Protein AF-A0A2E9TJT2-F1 (afdb_monomer_lite)

pLDDT: mean 71.61, std 10.54, range [37.66, 85.88]

Radius of gyration: 15.81 Å; chains: 1; bounding box: 44×42×37 Å

Foldseek 3Di:
DDPPPPPPPPPVLLVQLVVLLVVLVVQLVPDPVCLVVSLVSNVVSLVSLVVVLVVCVVVVPPCNVVSVVVVVVVVVVLVCLVVDPPSSVVSSVVNPD

Structure (mmCIF, N/CA/C/O backbone):
data_AF-A0A2E9TJT2-F1
#
_entry.id   AF-A0A2E9TJT2-F1
#
loop_
_atom_site.group_PDB
_atom_site.id
_atom_site.type_symbol
_atom_site.label_atom_id
_atom_site.label_alt_id
_atom_site.label_comp_id
_atom_site.label_asym_id
_atom_site.label_entity_id
_atom_site.label_seq_id
_atom_site.pdbx_PDB_ins_code
_atom_site.Cartn_x
_atom_site.Cartn_y
_atom_site.Cartn_z
_atom_site.occupancy
_atom_site.B_iso_or_equiv
_atom_site.auth_seq_id
_atom_site.auth_comp_id
_atom_site.auth_asym_id
_atom_site.auth_atom_id
_atom_site.pdbx_PDB_model_num
ATOM 1 N N . MET A 1 1 ? -27.375 29.231 5.710 1.00 37.66 1 MET A N 1
ATOM 2 C CA . MET A 1 1 ? -26.460 28.741 6.763 1.00 37.66 1 MET A CA 1
ATOM 3 C C . MET A 1 1 ? -26.157 27.286 6.461 1.00 37.66 1 MET A C 1
ATOM 5 O O . MET A 1 1 ? -27.080 26.484 6.433 1.00 37.66 1 MET A O 1
ATOM 9 N N . GLN A 1 2 ? -24.914 26.980 6.083 1.00 38.00 2 GLN A N 1
ATOM 10 C CA . GLN A 1 2 ? -24.499 25.612 5.763 1.00 38.00 2 GLN A CA 1
ATOM 11 C C . GLN A 1 2 ? -24.586 24.745 7.024 1.00 38.00 2 GLN A C 1
ATOM 13 O O . GLN A 1 2 ? -24.183 25.220 8.088 1.00 38.00 2 GLN A O 1
ATOM 18 N N . PRO A 1 3 ? -25.068 23.493 6.943 1.00 48.72 3 PRO A N 1
ATOM 19 C CA . PRO A 1 3 ? -24.883 22.571 8.044 1.00 48.72 3 PRO A CA 1
ATOM 20 C C . PRO A 1 3 ? -23.378 22.351 8.181 1.00 48.72 3 PRO A C 1
ATOM 22 O O . PRO A 1 3 ? -22.718 21.894 7.244 1.00 48.72 3 PRO A O 1
ATOM 25 N N . PHE A 1 4 ? -22.842 22.745 9.335 1.00 47.12 4 PHE A N 1
ATOM 26 C CA . PHE A 1 4 ? -21.493 22.426 9.773 1.00 47.12 4 PHE A CA 1
ATOM 27 C C . PHE A 1 4 ? -21.435 20.902 9.829 1.00 47.12 4 PHE A C 1
ATOM 29 O O . PHE A 1 4 ? -21.900 20.271 10.775 1.00 47.12 4 PHE A O 1
ATOM 36 N N . ARG A 1 5 ? -21.018 20.305 8.711 1.00 45.72 5 ARG A N 1
ATOM 37 C CA . ARG A 1 5 ? -20.848 18.871 8.552 1.00 45.72 5 ARG A CA 1
ATOM 38 C C . ARG A 1 5 ? -19.845 18.494 9.621 1.00 45.72 5 ARG A C 1
ATOM 40 O O . ARG A 1 5 ? -18.674 18.822 9.468 1.00 45.72 5 ARG A O 1
ATOM 47 N N . GLU A 1 6 ? -20.323 17.888 10.707 1.00 43.03 6 GLU A N 1
ATOM 48 C CA . GLU A 1 6 ? -19.488 17.271 11.726 1.00 43.03 6 GLU A CA 1
ATOM 49 C C . GLU A 1 6 ? -18.500 16.375 10.988 1.00 43.03 6 GLU A C 1
ATOM 51 O O . GLU A 1 6 ? -18.817 15.264 10.549 1.00 43.03 6 GLU A O 1
ATOM 56 N N . GLN A 1 7 ? -17.297 16.900 10.781 1.00 48.47 7 GLN A N 1
ATOM 57 C CA . GLN A 1 7 ? -16.140 16.114 10.443 1.00 48.47 7 GLN A CA 1
ATOM 58 C C . GLN A 1 7 ? -15.906 15.277 11.692 1.00 48.47 7 GLN A C 1
ATOM 60 O O . GLN A 1 7 ? -15.166 15.663 12.594 1.00 48.47 7 GLN A O 1
ATOM 65 N N . ARG A 1 8 ? -16.602 14.130 11.769 1.00 49.84 8 ARG A N 1
ATOM 66 C CA . ARG A 1 8 ? -16.156 12.998 12.583 1.00 49.84 8 ARG A CA 1
ATOM 67 C C . ARG A 1 8 ? -14.651 12.949 12.394 1.00 49.84 8 ARG A C 1
ATOM 69 O O . ARG A 1 8 ? -14.268 12.997 11.227 1.00 49.84 8 ARG A O 1
ATOM 76 N N . PRO A 1 9 ? -13.839 12.884 13.459 1.00 49.78 9 PRO A N 1
ATOM 77 C CA . PRO A 1 9 ? -12.390 12.907 13.341 1.00 49.78 9 PRO A CA 1
ATOM 78 C C . PRO A 1 9 ? -11.997 11.818 12.346 1.00 49.78 9 PRO A C 1
ATOM 80 O O . PRO A 1 9 ? -12.038 10.624 12.644 1.00 49.78 9 PRO A O 1
ATOM 83 N N . THR A 1 10 ? -11.771 12.227 11.101 1.00 53.41 10 THR A N 1
ATOM 84 C CA . THR A 1 10 ? -11.496 11.334 9.990 1.00 53.41 10 THR A CA 1
ATOM 85 C C . THR A 1 10 ? -10.086 10.894 10.260 1.00 53.41 10 THR A C 1
ATOM 87 O O . THR A 1 10 ? -9.162 11.680 10.072 1.00 53.41 10 THR A O 1
ATOM 90 N N . ASN A 1 11 ? -9.957 9.695 10.831 1.00 59.81 11 ASN A N 1
ATOM 91 C CA . ASN A 1 11 ? -8.695 9.094 11.234 1.00 59.81 11 ASN A CA 1
ATOM 92 C C . ASN A 1 11 ? -7.633 9.386 10.171 1.00 59.81 11 ASN A C 1
ATOM 94 O O . ASN A 1 11 ? -7.710 8.854 9.065 1.00 59.81 11 ASN A O 1
ATOM 98 N N . ALA A 1 12 ? -6.670 10.251 10.504 1.00 63.62 12 ALA A N 1
ATOM 99 C CA . ALA A 1 12 ? -5.629 10.717 9.586 1.00 63.62 12 ALA A CA 1
ATOM 100 C C . ALA A 1 12 ? -4.718 9.573 9.096 1.00 63.62 12 ALA A C 1
ATOM 102 O O . ALA A 1 12 ? -4.028 9.708 8.089 1.00 63.62 12 ALA A O 1
ATOM 103 N N . LEU A 1 13 ? -4.780 8.421 9.772 1.00 65.50 13 LEU A N 1
ATOM 104 C CA . LEU A 1 13 ? -4.101 7.179 9.408 1.00 65.50 13 LEU A CA 1
ATOM 105 C C . LEU A 1 13 ? -4.511 6.661 8.024 1.00 65.50 13 LEU A C 1
ATOM 107 O O . LEU A 1 13 ? -3.649 6.316 7.227 1.00 65.50 13 LEU A O 1
ATOM 111 N N . THR A 1 14 ? -5.806 6.651 7.710 1.00 65.38 14 THR A N 1
ATOM 112 C CA . THR A 1 14 ? -6.328 6.162 6.421 1.00 65.38 14 THR A CA 1
ATOM 113 C C . THR A 1 14 ? -5.852 6.974 5.204 1.00 6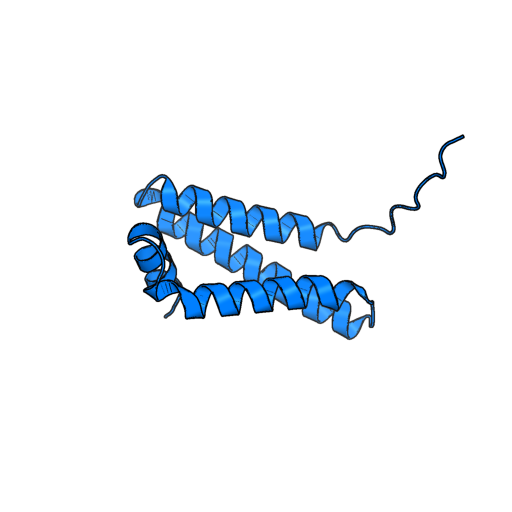5.38 14 THR A C 1
ATOM 115 O O . THR A 1 14 ? -5.309 6.378 4.275 1.00 65.38 14 THR A O 1
ATOM 118 N N . PRO A 1 15 ? -6.000 8.317 5.166 1.00 70.06 15 PRO A N 1
ATOM 119 C CA . PRO A 1 15 ? -5.472 9.115 4.062 1.00 70.06 15 PRO A CA 1
ATOM 120 C C . PRO A 1 15 ? -3.938 9.110 4.028 1.00 70.06 15 PRO A C 1
ATOM 122 O O . PRO A 1 15 ? -3.369 9.123 2.942 1.00 70.06 15 PRO A O 1
ATOM 125 N N . GLY A 1 16 ? -3.267 9.027 5.185 1.00 73.12 16 GLY A N 1
ATOM 126 C CA . GLY A 1 16 ? -1.812 8.877 5.255 1.00 73.12 16 GLY A CA 1
ATOM 127 C C . GLY A 1 16 ? -1.314 7.569 4.634 1.00 73.12 16 GLY A C 1
ATOM 128 O O . GLY A 1 16 ? -0.361 7.587 3.862 1.00 73.12 16 GLY A O 1
ATOM 129 N N . ALA A 1 17 ? -1.991 6.449 4.901 1.00 71.69 17 ALA A N 1
ATOM 130 C CA . ALA A 1 17 ? -1.663 5.156 4.307 1.00 71.69 17 ALA A CA 1
ATOM 131 C C . ALA A 1 17 ? -1.871 5.145 2.786 1.00 71.69 17 ALA A C 1
ATOM 133 O O . ALA A 1 17 ? -1.009 4.664 2.054 1.00 71.69 17 ALA A O 1
ATOM 134 N N . LEU A 1 18 ? -2.977 5.727 2.309 1.00 72.62 18 LEU A N 1
ATOM 135 C CA . LEU A 1 18 ? -3.257 5.867 0.877 1.00 72.62 18 LEU A CA 1
ATOM 136 C C . LEU A 1 18 ? -2.214 6.743 0.176 1.00 72.62 18 LEU A C 1
ATOM 138 O O . LEU A 1 18 ? -1.754 6.389 -0.906 1.00 72.62 18 LEU A O 1
ATOM 142 N N . LEU A 1 19 ? -1.810 7.855 0.800 1.00 76.81 19 LEU A N 1
ATOM 143 C CA . LEU A 1 19 ? -0.732 8.702 0.291 1.00 76.81 19 LEU A CA 1
ATOM 144 C C . LEU A 1 19 ? 0.587 7.933 0.218 1.00 76.81 19 LEU A C 1
ATOM 146 O O . LEU A 1 19 ? 1.242 7.986 -0.814 1.00 76.81 19 LEU A O 1
ATOM 150 N N . LEU A 1 20 ? 0.956 7.183 1.261 1.00 75.94 20 LEU A N 1
ATOM 151 C CA . LEU A 1 20 ? 2.177 6.369 1.259 1.00 75.94 20 LEU A CA 1
ATOM 152 C C . LEU A 1 20 ? 2.169 5.307 0.153 1.00 75.94 20 LEU A C 1
ATOM 154 O O . LEU A 1 20 ? 3.160 5.163 -0.560 1.00 75.94 20 LEU A O 1
ATOM 158 N N . MET A 1 21 ? 1.050 4.595 -0.017 1.00 73.44 21 MET A N 1
ATOM 159 C CA . MET A 1 21 ? 0.886 3.617 -1.097 1.00 73.44 21 MET A CA 1
ATOM 160 C C . MET A 1 21 ? 1.012 4.281 -2.471 1.00 73.44 21 MET A C 1
ATOM 162 O O . MET A 1 21 ? 1.722 3.772 -3.335 1.00 73.44 21 MET A O 1
ATOM 166 N N . PHE A 1 22 ? 0.365 5.434 -2.663 1.00 76.56 22 PHE A N 1
ATOM 167 C CA . PHE A 1 22 ? 0.420 6.184 -3.916 1.00 76.56 22 PHE A CA 1
ATOM 168 C C . PHE A 1 22 ? 1.835 6.690 -4.216 1.00 76.56 22 PHE A C 1
ATOM 170 O O . PHE A 1 22 ? 2.319 6.522 -5.332 1.00 76.56 22 PHE A O 1
ATOM 177 N N . PHE A 1 23 ? 2.530 7.241 -3.217 1.00 76.69 23 PHE A N 1
ATOM 178 C CA . PHE A 1 23 ? 3.927 7.648 -3.352 1.00 76.69 23 PHE A CA 1
ATOM 179 C C . PHE A 1 23 ? 4.828 6.464 -3.704 1.00 76.69 23 PHE A C 1
ATOM 181 O O . PHE A 1 23 ? 5.650 6.599 -4.604 1.00 76.69 23 PHE A O 1
ATOM 188 N N . GLY A 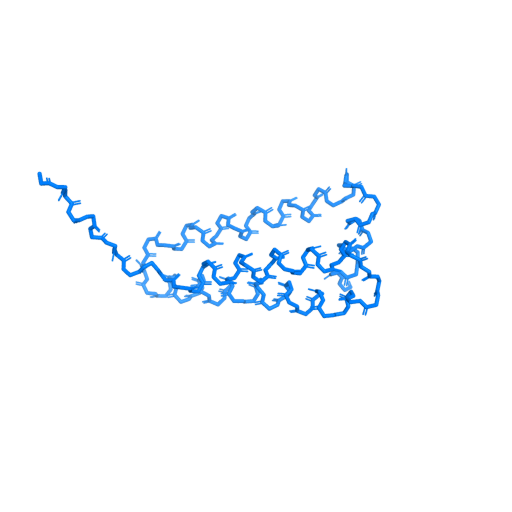1 24 ? 4.635 5.302 -3.071 1.00 68.19 24 GLY A N 1
ATOM 189 C CA . GLY A 1 24 ? 5.339 4.071 -3.430 1.00 68.19 24 GLY A CA 1
ATOM 190 C C . GLY A 1 24 ? 5.186 3.744 -4.916 1.00 68.19 24 GLY A C 1
ATOM 191 O O . GLY A 1 24 ? 6.184 3.623 -5.621 1.00 68.19 24 GLY A O 1
ATOM 192 N N . VAL A 1 25 ? 3.956 3.705 -5.431 1.00 71.75 25 VAL A N 1
ATOM 193 C CA . VAL A 1 25 ? 3.701 3.406 -6.853 1.00 71.75 25 VAL A CA 1
ATOM 194 C C . VAL A 1 25 ? 4.318 4.456 -7.785 1.00 71.75 25 VAL A C 1
ATOM 196 O O . VAL A 1 25 ? 4.933 4.099 -8.784 1.00 71.75 25 VAL A O 1
ATOM 199 N N . VAL A 1 26 ? 4.205 5.747 -7.464 1.00 75.81 26 VAL A N 1
ATOM 200 C CA . VAL A 1 26 ? 4.787 6.819 -8.293 1.00 75.81 26 VAL A CA 1
ATOM 201 C C . VAL A 1 26 ? 6.315 6.725 -8.337 1.00 75.81 26 VAL A C 1
ATOM 203 O O . VAL A 1 26 ? 6.895 6.838 -9.414 1.00 75.81 26 VAL A O 1
ATOM 206 N N . LEU A 1 27 ? 6.962 6.466 -7.196 1.00 69.00 27 LEU A N 1
ATOM 207 C CA . LEU A 1 27 ? 8.413 6.269 -7.117 1.00 69.00 27 LEU A CA 1
ATOM 208 C C . LEU A 1 27 ? 8.871 5.022 -7.889 1.00 69.00 27 LEU A C 1
ATOM 210 O O . LEU A 1 27 ? 9.913 5.077 -8.534 1.00 69.00 27 LEU A O 1
ATOM 214 N N . ALA A 1 28 ? 8.090 3.933 -7.873 1.00 64.94 28 ALA A N 1
ATOM 215 C CA . ALA A 1 28 ? 8.397 2.716 -8.637 1.00 64.94 28 ALA A CA 1
ATOM 216 C C . ALA A 1 28 ? 8.411 2.958 -10.151 1.00 64.94 28 ALA A C 1
ATOM 218 O O . ALA A 1 28 ? 9.200 2.354 -10.868 1.00 64.94 28 ALA A O 1
ATOM 219 N N . LEU A 1 29 ? 7.526 3.834 -10.634 1.00 68.06 29 LEU A N 1
ATOM 220 C CA . LEU A 1 29 ? 7.389 4.145 -12.057 1.00 68.06 29 LEU A CA 1
ATOM 221 C C . LEU A 1 29 ? 8.374 5.212 -12.543 1.00 68.06 29 LEU A C 1
ATOM 223 O O . LEU A 1 29 ? 8.542 5.364 -13.750 1.00 68.06 29 LEU A O 1
ATOM 227 N N . GLN A 1 30 ? 8.982 5.977 -11.632 1.00 71.38 30 GLN A N 1
ATOM 228 C CA . GLN A 1 30 ? 9.944 7.013 -11.998 1.00 71.38 30 GLN A CA 1
ATOM 229 C C . GLN A 1 30 ? 11.314 6.438 -12.336 1.00 71.38 30 GLN A C 1
ATOM 231 O O . GLN A 1 30 ? 11.863 6.790 -13.376 1.00 71.38 30 GLN A O 1
ATOM 236 N N . ASP A 1 31 ? 11.882 5.605 -11.460 1.00 65.25 31 ASP A N 1
ATOM 237 C CA . ASP A 1 31 ? 13.247 5.117 -11.651 1.00 65.25 31 ASP A CA 1
ATOM 238 C C . ASP A 1 31 ? 13.541 3.856 -10.824 1.00 65.25 31 ASP A C 1
ATOM 240 O O . ASP A 1 31 ? 13.179 3.770 -9.647 1.00 65.25 31 ASP A O 1
ATOM 244 N N . VAL A 1 32 ? 14.291 2.913 -11.405 1.00 63.78 32 VAL A N 1
ATOM 245 C CA . VAL A 1 32 ? 14.716 1.660 -10.741 1.00 63.78 32 VAL A CA 1
ATOM 246 C C . VAL A 1 32 ? 15.560 1.940 -9.493 1.00 63.78 32 VAL A C 1
ATOM 248 O O . VAL A 1 32 ? 15.529 1.181 -8.525 1.00 63.78 32 VAL A O 1
ATOM 251 N N . GLN A 1 33 ? 16.284 3.061 -9.454 1.00 68.25 33 GLN A N 1
ATOM 252 C CA . GLN A 1 33 ? 17.109 3.419 -8.293 1.00 68.25 33 GLN A CA 1
ATOM 253 C C . GLN A 1 33 ? 16.285 3.663 -7.019 1.00 68.25 33 GLN A C 1
ATOM 255 O O . GLN A 1 33 ? 16.775 3.442 -5.911 1.00 68.25 33 GLN A O 1
ATOM 260 N N . TRP A 1 34 ? 15.024 4.080 -7.158 1.00 71.44 34 TRP A N 1
ATOM 261 C CA . TRP A 1 34 ? 14.133 4.364 -6.031 1.00 71.44 34 TRP A CA 1
ATOM 262 C C . TRP A 1 34 ? 13.222 3.194 -5.671 1.00 71.44 34 TRP A C 1
ATOM 264 O O . TRP A 1 34 ? 12.395 3.313 -4.766 1.00 71.44 34 TRP A O 1
ATOM 274 N N . GLN A 1 35 ? 13.389 2.047 -6.325 1.00 69.94 35 GLN A N 1
ATOM 275 C CA . GLN A 1 35 ? 12.502 0.900 -6.173 1.00 69.94 35 GLN A CA 1
ATOM 276 C C . GLN A 1 35 ? 12.497 0.350 -4.739 1.00 69.94 35 GLN A C 1
ATOM 278 O O . GLN A 1 35 ? 11.450 -0.024 -4.223 1.00 69.94 35 GLN A O 1
ATOM 283 N N . LEU A 1 36 ? 13.634 0.397 -4.040 1.00 73.44 36 LEU A N 1
ATOM 284 C CA . LEU A 1 36 ? 13.753 -0.049 -2.645 1.00 73.44 36 LEU A CA 1
ATOM 285 C C . LEU A 1 36 ? 13.006 0.885 -1.673 1.00 73.44 36 LEU A C 1
ATOM 287 O O . LEU A 1 36 ? 12.295 0.433 -0.775 1.00 73.44 36 LEU A O 1
ATOM 291 N N . VAL A 1 37 ? 13.111 2.201 -1.892 1.00 75.19 37 VAL A N 1
ATOM 292 C CA . VAL A 1 37 ? 12.382 3.230 -1.123 1.00 75.19 37 VAL A CA 1
ATOM 293 C C . VAL A 1 37 ? 10.887 3.168 -1.424 1.00 75.19 37 VAL A C 1
ATOM 295 O O . VAL A 1 37 ? 10.056 3.316 -0.526 1.00 75.19 37 VAL A O 1
ATOM 298 N N . SER A 1 38 ? 10.543 2.904 -2.680 1.00 73.94 38 SER A N 1
ATOM 299 C CA . SER A 1 38 ? 9.182 2.667 -3.134 1.00 73.94 38 SER A CA 1
ATOM 300 C C . SER A 1 38 ? 8.562 1.443 -2.448 1.00 73.94 38 SER A C 1
ATOM 302 O O . SER A 1 38 ? 7.496 1.573 -1.842 1.00 73.94 38 SER A O 1
ATOM 304 N N . MET A 1 39 ? 9.252 0.295 -2.447 1.00 74.31 39 MET A N 1
ATOM 305 C CA . MET A 1 39 ? 8.807 -0.923 -1.760 1.00 74.31 39 MET A CA 1
ATOM 306 C C . MET A 1 39 ? 8.626 -0.686 -0.265 1.00 74.31 39 MET A C 1
ATOM 308 O O . MET A 1 39 ? 7.590 -1.047 0.291 1.00 74.31 39 MET A O 1
ATOM 312 N N . ALA A 1 40 ? 9.590 -0.026 0.385 1.00 77.00 40 ALA A N 1
ATOM 313 C CA . ALA A 1 40 ? 9.496 0.299 1.804 1.00 77.00 40 ALA A CA 1
ATOM 314 C C . ALA A 1 40 ? 8.301 1.219 2.104 1.00 77.00 40 ALA A C 1
ATOM 316 O O . ALA A 1 40 ? 7.576 0.989 3.072 1.00 77.00 40 ALA A O 1
ATOM 317 N N . SER A 1 41 ? 8.049 2.221 1.258 1.00 76.50 41 SER A N 1
ATOM 318 C CA . SER A 1 41 ? 6.921 3.153 1.407 1.00 76.50 41 SER A CA 1
ATOM 319 C C . SER A 1 41 ? 5.575 2.460 1.195 1.00 76.50 41 SER A C 1
ATOM 321 O O . SER A 1 41 ? 4.640 2.662 1.973 1.00 76.50 41 SER A O 1
ATOM 323 N N . PHE A 1 42 ? 5.484 1.594 0.184 1.00 76.38 42 PHE A N 1
ATOM 324 C CA . PHE A 1 42 ? 4.291 0.803 -0.089 1.00 76.38 42 PHE A CA 1
ATOM 325 C C . PHE A 1 42 ? 4.014 -0.184 1.050 1.00 76.38 42 PHE A C 1
ATOM 327 O O . PHE A 1 42 ? 2.911 -0.193 1.598 1.00 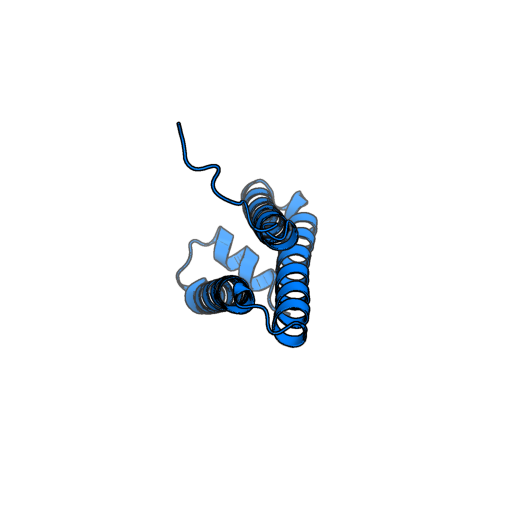76.38 42 PHE A O 1
ATOM 334 N N . HIS A 1 43 ? 5.026 -0.940 1.487 1.00 77.25 43 HIS A N 1
ATOM 335 C CA . HIS A 1 43 ? 4.906 -1.876 2.604 1.00 77.25 43 HIS A CA 1
ATOM 336 C C . HIS A 1 43 ? 4.547 -1.160 3.915 1.00 77.25 43 HIS A C 1
ATOM 338 O O . HIS A 1 43 ? 3.706 -1.643 4.678 1.00 77.25 43 HIS A O 1
ATOM 344 N N . ALA A 1 44 ? 5.115 0.024 4.169 1.00 78.00 44 ALA A N 1
ATOM 345 C CA . ALA A 1 44 ? 4.740 0.862 5.303 1.00 78.00 44 ALA A CA 1
ATOM 346 C C . ALA A 1 44 ? 3.269 1.302 5.221 1.00 78.00 44 ALA A C 1
ATOM 348 O O . ALA A 1 44 ? 2.567 1.230 6.227 1.00 78.00 44 ALA A O 1
ATOM 349 N N . GLY A 1 45 ? 2.768 1.671 4.037 1.00 78.31 45 GLY A N 1
ATOM 350 C CA . GLY A 1 45 ? 1.353 1.985 3.811 1.00 78.31 45 GLY A CA 1
ATOM 351 C C . GLY A 1 45 ? 0.422 0.796 4.079 1.00 78.31 45 GLY A C 1
ATOM 352 O O . GLY A 1 45 ? -0.586 0.939 4.779 1.00 78.31 45 GLY A O 1
ATOM 353 N N . VAL A 1 46 ? 0.774 -0.398 3.586 1.00 80.06 46 VAL A N 1
ATOM 354 C CA . VAL A 1 46 ? 0.031 -1.648 3.844 1.00 80.06 46 VAL A CA 1
ATOM 355 C C . VAL A 1 46 ? 0.009 -1.968 5.335 1.00 80.06 46 VAL A C 1
ATOM 357 O O . VAL A 1 46 ? -1.060 -2.195 5.903 1.00 80.06 46 VAL A O 1
ATOM 360 N N . SER A 1 47 ? 1.172 -1.908 5.986 1.00 80.56 47 SER A N 1
ATOM 361 C CA . SER A 1 47 ? 1.320 -2.161 7.422 1.00 80.56 47 SER A CA 1
ATOM 362 C C . SER A 1 47 ? 0.496 -1.174 8.246 1.00 80.56 47 SER A C 1
ATOM 364 O O . SER A 1 47 ? -0.217 -1.581 9.161 1.00 80.56 47 SER A O 1
ATOM 366 N N . LEU A 1 48 ? 0.519 0.116 7.891 1.00 80.38 48 LEU A N 1
ATOM 367 C CA . LEU A 1 48 ? -0.277 1.143 8.560 1.00 80.38 48 LEU A CA 1
ATOM 368 C C . LEU A 1 48 ? -1.780 0.873 8.410 1.00 80.38 48 LEU A C 1
ATOM 370 O O . LEU A 1 48 ? -2.520 1.008 9.381 1.00 80.38 48 LEU A O 1
ATOM 374 N N . THR A 1 49 ? -2.223 0.446 7.223 1.00 81.50 49 THR A N 1
ATOM 375 C CA . THR A 1 49 ? -3.629 0.092 6.952 1.00 81.50 49 THR A CA 1
ATOM 376 C C . THR A 1 49 ? -4.057 -1.142 7.745 1.00 81.50 49 THR A C 1
ATOM 378 O O . THR A 1 49 ? -5.145 -1.156 8.315 1.00 81.50 49 THR A O 1
ATOM 381 N N . ALA A 1 50 ? -3.195 -2.157 7.847 1.00 81.81 50 ALA A N 1
ATOM 382 C CA . ALA A 1 50 ? -3.449 -3.358 8.640 1.00 81.81 50 ALA A CA 1
ATOM 383 C C . ALA A 1 50 ? -3.509 -3.057 10.148 1.00 81.81 50 ALA A C 1
ATOM 385 O O . ALA A 1 50 ? -4.420 -3.515 10.839 1.00 81.81 50 ALA A O 1
ATOM 386 N N . VAL A 1 51 ? -2.584 -2.241 10.665 1.00 82.25 51 VAL A N 1
ATOM 387 C CA . VAL A 1 51 ? -2.594 -1.794 12.068 1.00 82.25 51 VAL A CA 1
ATOM 388 C C . VAL A 1 51 ? -3.840 -0.957 12.356 1.00 82.25 51 VAL A C 1
ATOM 390 O O . VAL A 1 51 ? -4.493 -1.165 13.380 1.00 82.25 51 VAL A O 1
ATOM 393 N N . ALA A 1 52 ? -4.205 -0.045 11.453 1.00 79.62 52 ALA A N 1
ATOM 394 C CA . ALA A 1 52 ? -5.407 0.764 11.590 1.00 79.62 52 ALA A CA 1
ATOM 395 C C . ALA A 1 52 ? -6.671 -0.116 11.604 1.00 79.62 52 ALA A C 1
ATOM 397 O O . ALA A 1 52 ? -7.480 0.030 12.525 1.00 79.62 52 ALA A O 1
ATOM 398 N N . LEU A 1 53 ? -6.741 -1.130 10.728 1.00 80.00 53 LEU A N 1
ATOM 399 C CA . LEU A 1 53 ? -7.809 -2.133 10.720 1.00 80.00 53 LEU A CA 1
ATOM 400 C C . LEU A 1 53 ? -7.908 -2.869 12.054 1.00 80.00 53 LEU A C 1
ATOM 402 O O . LEU A 1 53 ? -8.995 -2.945 12.626 1.00 80.00 53 LEU A O 1
ATOM 406 N N . CYS A 1 54 ? -6.790 -3.364 12.588 1.00 81.94 54 CYS A N 1
ATOM 407 C CA . CYS A 1 54 ? -6.759 -4.022 13.895 1.00 81.94 54 CYS A CA 1
ATOM 408 C C . CYS A 1 54 ? -7.271 -3.097 15.005 1.00 81.94 54 CYS A C 1
ATOM 410 O O . CYS A 1 54 ? -8.110 -3.499 15.811 1.00 81.94 54 CYS A O 1
ATOM 412 N N . ILE A 1 55 ? -6.830 -1.835 15.029 1.00 79.69 55 ILE A N 1
ATOM 413 C CA . ILE A 1 55 ? -7.283 -0.852 16.019 1.00 79.69 55 ILE A CA 1
ATOM 414 C C . ILE A 1 55 ? -8.787 -0.590 15.874 1.00 79.69 55 ILE A C 1
ATOM 416 O O . ILE A 1 55 ? -9.499 -0.546 16.877 1.00 79.69 55 ILE A O 1
ATOM 420 N N . HIS A 1 56 ? -9.305 -0.415 14.657 1.00 78.69 56 HIS A N 1
ATOM 421 C CA . HIS A 1 56 ? -10.722 -0.102 14.437 1.00 78.69 56 HIS A CA 1
ATOM 422 C C . HIS A 1 56 ? -11.621 -1.300 14.719 1.00 78.69 56 HIS A C 1
ATOM 424 O O . HIS A 1 56 ? -12.727 -1.115 15.237 1.00 78.69 56 HIS A O 1
ATOM 430 N N . LEU A 1 57 ? -11.134 -2.512 14.445 1.00 77.81 57 LEU A N 1
ATOM 431 C CA . LEU A 1 57 ? -11.805 -3.763 14.775 1.00 77.81 57 LEU A CA 1
ATOM 432 C C . LEU A 1 57 ? -11.877 -3.953 16.298 1.00 77.81 57 LEU A C 1
ATOM 434 O O . LEU A 1 57 ? -12.967 -4.165 16.830 1.00 77.81 57 LEU A O 1
ATOM 438 N N . CYS A 1 58 ? -10.762 -3.748 17.011 1.00 80.50 58 CYS A N 1
ATOM 439 C CA . CYS A 1 58 ? -10.706 -3.783 18.478 1.00 80.50 58 CYS A CA 1
ATOM 440 C C . CYS A 1 58 ? -11.577 -2.699 19.129 1.00 80.50 58 CYS A C 1
ATOM 442 O O . CYS A 1 58 ? -12.240 -2.949 20.133 1.00 80.50 58 CYS A O 1
ATOM 444 N N . ARG A 1 59 ? -11.627 -1.492 18.550 1.00 77.69 59 ARG A N 1
ATOM 445 C CA . ARG A 1 59 ? -12.462 -0.380 19.045 1.00 77.69 59 ARG A CA 1
ATOM 446 C C . ARG A 1 59 ? -13.917 -0.448 18.568 1.00 77.69 59 ARG A C 1
ATOM 448 O O . ARG A 1 59 ? -14.689 0.460 18.869 1.00 77.69 59 ARG A O 1
ATOM 455 N N . ARG A 1 60 ? -14.304 -1.504 17.835 1.00 70.31 60 ARG A N 1
ATOM 456 C CA . ARG A 1 60 ? -15.661 -1.749 17.304 1.00 70.31 60 ARG A CA 1
ATOM 457 C C . ARG A 1 60 ? -16.228 -0.565 16.501 1.00 70.31 60 ARG A C 1
ATOM 459 O O . ARG A 1 60 ? -17.439 -0.353 16.441 1.00 70.31 60 ARG A O 1
ATOM 466 N N . HIS A 1 61 ? -15.351 0.220 15.877 1.00 68.88 61 HIS A N 1
ATOM 467 C CA . HIS A 1 61 ? -15.710 1.438 15.156 1.00 68.88 61 HIS A CA 1
ATOM 468 C C . HIS A 1 61 ? -16.041 1.096 13.698 1.00 68.88 61 HIS A C 1
ATOM 470 O O . HIS A 1 61 ? -15.256 0.421 13.047 1.00 68.88 61 HIS A O 1
ATOM 476 N N . ARG A 1 62 ? -17.158 1.580 13.128 1.00 64.12 62 ARG A N 1
ATOM 477 C CA . ARG A 1 62 ? -17.618 1.230 11.752 1.00 64.12 62 ARG A CA 1
ATOM 478 C C . ARG A 1 62 ? -16.639 1.569 10.605 1.00 64.12 62 ARG A C 1
ATOM 480 O O . ARG A 1 62 ? -16.934 1.245 9.457 1.00 64.12 62 ARG A O 1
ATOM 487 N N . ALA A 1 63 ? -15.515 2.219 10.895 1.00 68.19 63 ALA A N 1
ATOM 488 C CA . ALA A 1 63 ? -14.501 2.604 9.916 1.00 68.19 63 ALA A CA 1
ATOM 489 C C . ALA A 1 63 ? -13.630 1.429 9.416 1.00 68.19 63 ALA A C 1
ATOM 491 O O . ALA A 1 63 ? -13.068 1.547 8.330 1.00 68.19 63 ALA A O 1
ATOM 492 N N . TRP A 1 64 ? -13.656 0.264 10.091 1.00 74.31 64 TRP A N 1
ATOM 493 C CA . TRP A 1 64 ? -12.972 -0.966 9.643 1.00 74.31 64 TRP A CA 1
ATOM 494 C C . TRP A 1 64 ? -13.340 -1.382 8.210 1.00 74.31 64 TRP A C 1
ATOM 496 O O . TRP A 1 64 ? -12.545 -1.999 7.511 1.00 74.31 64 TRP A O 1
ATOM 506 N N . ARG A 1 65 ? -14.544 -1.026 7.739 1.00 77.62 65 ARG A N 1
ATOM 507 C CA . ARG A 1 65 ? -15.009 -1.338 6.380 1.00 77.62 65 ARG A CA 1
ATOM 508 C C . ARG A 1 65 ? -14.157 -0.692 5.290 1.00 77.62 65 ARG A C 1
ATOM 510 O O . ARG A 1 65 ? -13.969 -1.315 4.255 1.00 77.62 65 ARG A O 1
ATOM 517 N N . LEU A 1 66 ? -13.687 0.541 5.496 1.00 75.50 66 LEU A N 1
ATOM 518 C CA . LEU A 1 66 ? -12.871 1.242 4.499 1.00 75.50 66 LEU A CA 1
ATOM 519 C C . LEU A 1 66 ? -11.471 0.634 4.426 1.00 75.50 66 LEU A C 1
ATOM 521 O O . LEU A 1 66 ? -10.990 0.355 3.338 1.00 75.50 66 LEU A O 1
ATOM 525 N N . GLU A 1 67 ? -10.856 0.370 5.576 1.00 78.69 67 GLU A N 1
ATOM 526 C CA . GLU A 1 67 ? -9.524 -0.241 5.657 1.00 78.69 67 GLU A CA 1
ATOM 527 C C . GLU A 1 67 ? -9.528 -1.671 5.109 1.00 78.69 67 GLU A C 1
ATOM 529 O O . GLU A 1 67 ? -8.646 -2.041 4.337 1.00 78.69 67 GLU A O 1
ATOM 534 N N . LEU A 1 68 ? -10.572 -2.448 5.421 1.00 80.38 68 LEU A N 1
ATOM 535 C CA . LEU A 1 68 ? -10.781 -3.766 4.830 1.00 80.38 68 LEU A CA 1
ATOM 536 C C . LEU A 1 68 ? -10.962 -3.669 3.311 1.00 80.38 68 LEU A C 1
ATOM 538 O O . LEU A 1 68 ? -10.378 -4.460 2.583 1.00 80.38 68 LEU A O 1
ATOM 542 N N . LEU A 1 69 ? -11.752 -2.709 2.821 1.00 81.88 69 LEU A N 1
ATOM 543 C CA . LEU A 1 69 ? -11.968 -2.526 1.385 1.00 81.88 69 LEU A CA 1
ATOM 544 C C . LEU A 1 69 ? -10.664 -2.168 0.665 1.00 81.88 69 LEU A C 1
ATOM 546 O O . LEU A 1 69 ? -10.414 -2.715 -0.402 1.00 81.88 69 LEU A O 1
ATOM 550 N N . VAL A 1 70 ? -9.813 -1.328 1.262 1.00 80.25 70 VAL A N 1
ATOM 551 C CA . VAL A 1 70 ? -8.474 -1.018 0.732 1.00 80.25 70 VAL A CA 1
ATOM 552 C C . VAL A 1 70 ? -7.609 -2.278 0.666 1.00 80.25 70 VAL A C 1
ATOM 554 O O . VA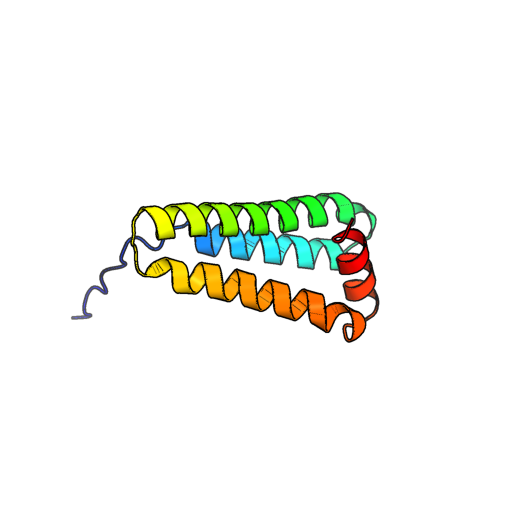L A 1 70 ? -7.031 -2.555 -0.380 1.00 80.25 70 VAL A O 1
ATOM 557 N N . LEU A 1 71 ? -7.563 -3.080 1.735 1.00 82.50 71 LEU A N 1
ATOM 558 C CA . LEU A 1 71 ? -6.803 -4.337 1.763 1.00 82.50 71 LEU A CA 1
ATOM 559 C C . LEU A 1 71 ? -7.327 -5.364 0.750 1.00 82.50 71 LEU A C 1
ATOM 561 O O . LEU A 1 71 ? -6.536 -6.015 0.074 1.00 82.50 71 LEU A O 1
ATOM 565 N N . VAL A 1 72 ? -8.648 -5.489 0.605 1.00 85.88 72 VAL A N 1
ATOM 566 C CA . VAL A 1 72 ? -9.272 -6.368 -0.396 1.00 85.88 72 VAL A CA 1
ATOM 567 C C . VAL A 1 72 ? -8.950 -5.885 -1.805 1.00 85.88 72 VAL A C 1
ATOM 569 O O . VAL A 1 72 ? -8.573 -6.694 -2.645 1.00 85.88 72 VAL A O 1
ATOM 572 N N . MET A 1 73 ? -9.052 -4.581 -2.069 1.00 83.06 73 MET A N 1
ATOM 573 C CA . MET A 1 73 ? -8.719 -4.007 -3.373 1.00 83.06 73 MET A CA 1
ATOM 574 C C . MET A 1 73 ? -7.243 -4.231 -3.715 1.00 83.06 73 MET A C 1
ATOM 576 O O . MET A 1 73 ? -6.928 -4.570 -4.852 1.00 83.06 73 MET A O 1
ATOM 580 N N . LEU A 1 74 ? -6.353 -4.123 -2.724 1.00 81.38 74 LEU A N 1
ATOM 581 C CA . LEU A 1 74 ? -4.934 -4.429 -2.874 1.00 81.38 74 LEU A CA 1
ATOM 582 C C . LEU A 1 74 ? -4.688 -5.916 -3.162 1.00 81.38 74 LEU A C 1
ATOM 584 O O . LEU A 1 74 ? -3.920 -6.247 -4.057 1.00 81.38 74 LEU A O 1
ATOM 588 N N . GLY A 1 75 ? -5.363 -6.811 -2.436 1.00 81.69 75 GLY A N 1
ATOM 589 C CA . GLY A 1 75 ? -5.289 -8.254 -2.668 1.00 81.69 75 GLY A CA 1
ATOM 590 C C . GLY A 1 75 ? -5.781 -8.635 -4.064 1.00 81.69 75 GLY A C 1
ATOM 591 O O . GLY A 1 75 ? -5.124 -9.394 -4.767 1.00 81.69 75 GLY A O 1
ATOM 592 N N . VAL A 1 76 ? -6.889 -8.040 -4.510 1.00 84.94 76 VAL A N 1
ATOM 593 C CA . VAL A 1 76 ? -7.393 -8.195 -5.881 1.00 84.94 76 VAL A CA 1
ATOM 594 C C . VAL A 1 76 ? -6.365 -7.680 -6.890 1.00 84.94 76 VAL A C 1
ATOM 596 O O . VAL A 1 76 ? -6.067 -8.375 -7.858 1.00 84.94 76 VAL A O 1
ATOM 599 N N . LEU A 1 77 ? -5.762 -6.514 -6.649 1.00 81.12 77 LEU A N 1
ATOM 600 C CA . LEU A 1 77 ? -4.730 -5.955 -7.523 1.00 81.12 77 LEU A CA 1
ATOM 601 C C . LEU A 1 77 ? -3.506 -6.878 -7.642 1.00 81.12 77 LEU A C 1
ATOM 603 O O . LEU A 1 77 ? -3.034 -7.090 -8.752 1.00 81.12 77 LEU A O 1
ATOM 607 N N . LEU A 1 78 ? -3.061 -7.490 -6.540 1.00 77.81 78 LEU A N 1
ATOM 608 C CA . LEU A 1 78 ? -2.002 -8.508 -6.528 1.00 77.81 78 LEU A CA 1
ATOM 609 C C . LEU A 1 78 ? -2.387 -9.750 -7.346 1.00 77.81 78 LEU A C 1
ATOM 611 O O . LEU A 1 78 ? -1.575 -10.252 -8.113 1.00 77.81 78 LEU A O 1
ATOM 615 N N . THR A 1 79 ? -3.633 -10.228 -7.255 1.00 80.12 79 THR A N 1
ATOM 616 C CA . THR A 1 79 ? -4.086 -11.366 -8.085 1.00 80.12 79 THR A CA 1
ATOM 617 C C . THR A 1 79 ? -4.183 -11.028 -9.575 1.00 80.12 79 THR A C 1
ATOM 619 O O . THR A 1 79 ? -4.033 -11.907 -10.419 1.00 80.12 79 THR A O 1
ATOM 622 N N . LEU A 1 80 ? -4.418 -9.753 -9.900 1.00 81.12 80 LEU A N 1
ATOM 623 C CA . LEU A 1 80 ? -4.456 -9.218 -11.263 1.00 81.12 80 LEU A CA 1
ATOM 624 C C . LEU A 1 80 ? -3.086 -8.739 -11.754 1.00 81.12 80 LEU A C 1
ATOM 626 O O . LEU A 1 80 ? -2.977 -8.369 -12.921 1.00 81.12 80 LEU A O 1
ATOM 630 N N . ALA A 1 81 ? -2.046 -8.783 -10.914 1.00 75.69 81 ALA A N 1
ATOM 631 C CA . ALA A 1 81 ? -0.686 -8.397 -11.271 1.00 75.69 81 ALA A CA 1
ATOM 632 C C . ALA A 1 81 ? -0.197 -8.991 -12.606 1.00 75.69 81 ALA A C 1
ATOM 634 O O . ALA A 1 81 ? 0.297 -8.213 -13.420 1.00 75.69 81 ALA A O 1
ATOM 635 N N . PRO A 1 82 ? -0.403 -10.287 -12.935 1.00 74.38 82 PRO A N 1
ATOM 636 C CA . PRO A 1 82 ? 0.060 -10.837 -14.213 1.00 74.38 82 PRO A CA 1
ATOM 637 C C . PRO A 1 82 ? -0.669 -10.268 -15.441 1.00 74.38 82 PRO A C 1
ATOM 639 O O . PRO A 1 82 ? -0.213 -10.468 -16.561 1.00 74.38 82 PRO A O 1
ATOM 642 N N . LEU A 1 83 ? -1.779 -9.542 -15.269 1.00 80.94 83 LEU A N 1
ATOM 643 C CA . LEU A 1 83 ? -2.471 -8.837 -16.353 1.00 80.94 83 LEU A CA 1
ATOM 644 C C . LEU A 1 83 ? -2.057 -7.361 -16.480 1.00 80.94 83 LEU A C 1
ATOM 646 O O . LEU A 1 83 ? -2.526 -6.676 -17.390 1.00 80.94 83 LEU A O 1
ATOM 650 N N . LEU A 1 84 ? -1.215 -6.849 -15.578 1.00 77.75 84 LEU A N 1
ATOM 651 C CA . LEU A 1 84 ? -0.756 -5.462 -15.604 1.00 77.75 84 LEU A CA 1
ATOM 652 C C . LEU A 1 84 ? 0.396 -5.250 -16.600 1.00 77.75 84 LEU A C 1
ATOM 654 O O . LEU A 1 84 ? 1.049 -6.207 -17.009 1.00 77.75 84 LEU A O 1
ATOM 658 N N . PRO A 1 85 ? 0.670 -3.994 -17.001 1.00 75.94 85 PRO A N 1
ATOM 659 C CA . PRO A 1 85 ? 1.822 -3.682 -17.836 1.00 75.94 85 PRO A CA 1
ATOM 660 C C . PRO A 1 85 ? 3.146 -4.124 -17.178 1.00 75.94 85 PRO A C 1
ATOM 662 O O . PRO A 1 85 ? 3.242 -4.071 -15.948 1.00 75.94 85 PRO A O 1
ATOM 665 N N . PRO A 1 86 ? 4.188 -4.443 -17.971 1.00 75.94 86 PRO A N 1
ATOM 666 C CA . PRO A 1 86 ? 5.479 -4.943 -17.481 1.00 75.94 86 PRO A CA 1
A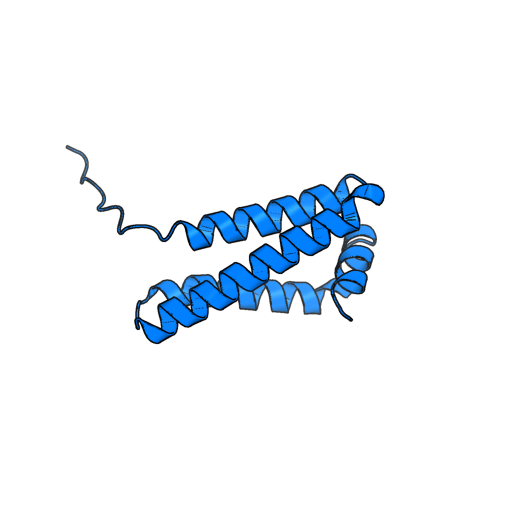TOM 667 C C . PRO A 1 86 ? 6.079 -4.199 -16.271 1.00 75.94 86 PRO A C 1
ATOM 669 O O . PRO A 1 86 ? 6.430 -4.862 -15.301 1.00 75.94 86 PRO A O 1
ATOM 672 N N . PRO A 1 87 ? 6.114 -2.847 -16.217 1.00 69.31 87 PRO A N 1
ATOM 673 C CA . PRO A 1 87 ? 6.714 -2.151 -15.072 1.00 69.31 87 PRO A CA 1
ATOM 674 C C . PRO A 1 87 ? 5.967 -2.376 -13.748 1.00 69.31 87 PRO A C 1
ATOM 676 O O . PRO A 1 87 ? 6.557 -2.284 -12.675 1.00 69.31 87 PRO A O 1
ATOM 679 N N . PHE A 1 88 ? 4.666 -2.668 -13.801 1.00 69.75 88 PHE A N 1
ATOM 680 C CA . PHE A 1 88 ? 3.896 -3.010 -12.608 1.00 69.75 88 PHE A CA 1
ATOM 681 C C . PHE A 1 88 ? 4.092 -4.472 -12.220 1.00 69.75 88 PHE A C 1
ATOM 683 O O . PHE A 1 88 ? 4.130 -4.766 -11.031 1.00 69.75 88 PHE A O 1
ATOM 690 N N . GLN A 1 89 ? 4.225 -5.372 -13.199 1.00 74.50 89 GLN A N 1
ATOM 691 C CA . GLN A 1 89 ? 4.522 -6.784 -12.949 1.00 74.50 89 GLN A CA 1
ATOM 692 C C . GLN A 1 89 ? 5.837 -6.928 -12.189 1.00 74.50 89 GLN A C 1
ATOM 694 O O . GLN A 1 89 ? 5.829 -7.520 -11.115 1.00 74.50 89 GLN A O 1
ATOM 699 N N . ASP A 1 90 ? 6.903 -6.285 -12.675 1.00 72.75 90 ASP A N 1
ATOM 700 C CA . ASP A 1 90 ? 8.207 -6.282 -12.009 1.00 72.75 90 ASP A CA 1
ATOM 701 C C . ASP A 1 90 ? 8.066 -5.776 -10.568 1.00 72.75 90 ASP A C 1
ATOM 703 O O . ASP A 1 90 ? 8.495 -6.426 -9.619 1.00 72.75 90 ASP A O 1
ATOM 707 N N . PHE A 1 91 ? 7.383 -4.644 -10.372 1.00 70.00 91 PHE A N 1
ATOM 708 C CA . PHE A 1 91 ? 7.159 -4.082 -9.041 1.00 70.00 91 PHE A CA 1
ATOM 709 C C . PHE A 1 91 ? 6.429 -5.042 -8.087 1.00 70.00 91 PHE A C 1
ATOM 711 O O . PHE A 1 91 ? 6.826 -5.160 -6.927 1.00 70.00 91 PHE A O 1
ATOM 718 N N . PHE A 1 92 ? 5.381 -5.725 -8.558 1.00 71.75 92 PHE A N 1
ATOM 719 C CA . PHE A 1 92 ? 4.647 -6.705 -7.756 1.00 71.75 92 PHE A CA 1
ATOM 720 C C . PHE A 1 92 ? 5.455 -7.972 -7.488 1.00 71.75 92 PHE A C 1
ATOM 722 O O . PHE A 1 92 ? 5.380 -8.499 -6.381 1.00 71.75 92 PHE A O 1
ATOM 729 N N . GLU A 1 93 ? 6.248 -8.426 -8.454 1.00 72.88 93 GLU A N 1
ATOM 730 C CA . GLU A 1 93 ? 7.112 -9.594 -8.306 1.00 72.88 93 GLU A CA 1
ATOM 731 C C . GLU A 1 93 ? 8.172 -9.366 -7.226 1.00 72.88 93 GLU A C 1
ATOM 733 O O . GLU A 1 93 ? 8.376 -10.227 -6.376 1.00 72.88 93 GLU A O 1
ATOM 738 N N . TYR A 1 94 ? 8.744 -8.162 -7.146 1.00 68.19 94 TYR A N 1
ATOM 739 C CA . TYR A 1 94 ? 9.647 -7.799 -6.051 1.00 68.19 94 TYR A CA 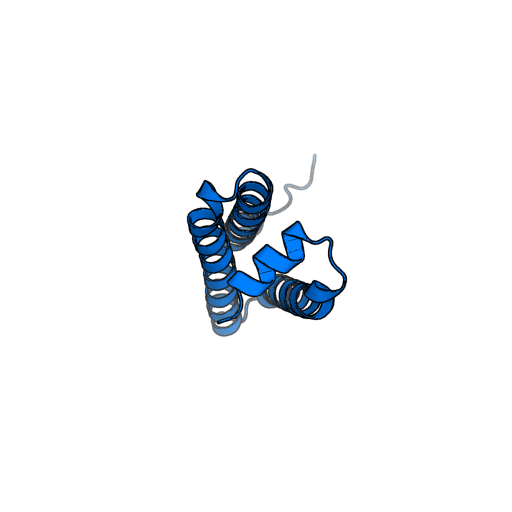1
ATOM 740 C C . TYR A 1 94 ? 8.955 -7.550 -4.695 1.00 68.19 94 TYR A C 1
ATOM 742 O O . TYR A 1 94 ? 9.626 -7.441 -3.668 1.00 68.19 94 TYR A O 1
ATOM 750 N N . LEU A 1 95 ? 7.627 -7.422 -4.671 1.00 66.50 95 LEU A N 1
ATOM 751 C CA . LEU A 1 95 ? 6.834 -7.264 -3.446 1.00 66.50 95 LEU A CA 1
ATOM 752 C C . LEU A 1 95 ? 6.464 -8.606 -2.800 1.00 66.50 95 LEU A C 1
ATOM 754 O O . LEU A 1 95 ? 6.180 -8.646 -1.601 1.00 66.50 95 LEU A O 1
ATOM 758 N N . THR A 1 96 ? 6.444 -9.688 -3.577 1.00 62.31 96 THR A N 1
ATOM 759 C CA . THR A 1 96 ? 6.211 -11.057 -3.104 1.00 62.31 96 THR A CA 1
ATOM 760 C C . THR A 1 96 ? 7.548 -11.758 -2.823 1.00 62.31 96 THR A C 1
ATOM 762 O O . THR A 1 96 ? 8.369 -11.815 -3.732 1.00 62.31 96 THR A O 1
ATOM 765 N N . PRO A 1 97 ? 7.803 -12.256 -1.595 1.00 54.44 97 PRO A N 1
ATOM 766 C CA . PRO A 1 97 ? 9.052 -12.944 -1.258 1.00 54.44 97 PRO A CA 1
ATOM 767 C C . PRO A 1 97 ? 9.173 -14.338 -1.884 1.00 54.44 97 PRO A C 1
ATOM 769 O O . PRO A 1 97 ? 8.122 -14.986 -2.108 1.00 54.44 97 PRO A O 1
#

Secondary structure (DSSP, 8-state):
-----------THHHHHHHHHHHHHHHHHH-GGGHHHHHHHHHHHHHHHHHHHHHHHHTT-TTHHHHHHHHHHHHHHHHTGGGS-HHHHHHHHTT--

Sequence (97 aa):
MQPFREQRPTNALTPGALLLMFFGVVLALQDVQWQLVSMASFHAGVSLTAVALCIHLCRRHRAWRLELLVLVMLGVLLTLAPLLPPPFQDFFEYLTP